Protein AF-A0A3D5JFG0-F1 (afdb_monomer)

Sequence (117 aa):
VGVCDVSTLGKIDIQGSDAGAFLDLVYSNTFSTLAVGKTRYGLMLREDGMVMDDGTTARLGETHYVMTTTTANAVGVYRHLEFVRQCLRPDMDVHLISGTDSWAQFAVAGPNARAVL

Secondary structure (DSSP, 8-state):
-EEEE-TTSEEEEEESTTHHHHHHHHBSS--TTPPTT-EEEEEEE-TTSSEEEEEEEEEEETTEEEEEE-TTTHHHHHHHHHHIIIII-TTS--EEEE-TTT---EEEESTTGGGT-

pLDDT: mean 97.92, std 0.9, range [93.62, 98.81]

Nearest PDB structures (foldseek):
  2gah-assembly1_A  TM=9.962E-01  e=2.912E-14  Stenotrophomonas maltophilia
  1vrq-assembly1_A  TM=9.953E-01  e=2.775E-13  Corynebacterium sp. U-96
  1wos-assembly1_A  TM=9.680E-01  e=4.021E-09  Thermotoga maritima
  1v5v-assembly1_B  TM=9.528E-01  e=1.241E-08  Pyrococcus horikoshii
  3gir-assembly1_A  TM=9.362E-01  e=4.624E-08  Bartonella henselae

Structure (mmCIF, N/CA/C/O backbone):
data_AF-A0A3D5JFG0-F1
#
_entry.id   AF-A0A3D5JFG0-F1
#
loop_
_atom_site.group_PDB
_atom_site.id
_atom_site.type_symbol
_atom_site.label_atom_id
_atom_site.label_alt_id
_atom_site.label_comp_id
_atom_site.label_asym_id
_atom_site.label_entity_id
_atom_site.label_seq_id
_atom_site.pdbx_PDB_ins_code
_atom_site.Cartn_x
_atom_site.Cartn_y
_atom_site.Cartn_z
_atom_site.occupancy
_atom_site.B_iso_or_equiv
_atom_site.auth_seq_id
_atom_site.auth_comp_id
_atom_site.auth_asym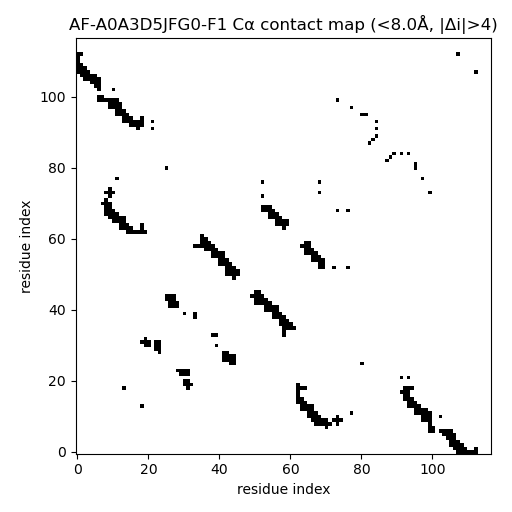_id
_atom_site.auth_atom_id
_atom_site.pdbx_PDB_model_num
ATOM 1 N N . VAL A 1 1 ? 13.129 -6.647 -23.065 1.00 95.62 1 VAL A N 1
ATOM 2 C CA . VAL A 1 1 ? 12.731 -6.587 -21.638 1.00 95.62 1 VAL A CA 1
ATOM 3 C C . VAL A 1 1 ? 13.395 -5.361 -21.042 1.00 95.62 1 VAL A C 1
ATOM 5 O O . VAL A 1 1 ? 14.510 -5.065 -21.451 1.00 95.62 1 VAL A O 1
ATOM 8 N N . GLY A 1 2 ? 12.702 -4.621 -20.183 1.00 98.06 2 GLY A N 1
ATOM 9 C CA . GLY A 1 2 ? 13.258 -3.502 -19.423 1.00 98.06 2 GLY A CA 1
ATOM 10 C C . GLY A 1 2 ? 13.244 -3.824 -17.933 1.00 98.06 2 GLY A C 1
ATOM 11 O O . GLY A 1 2 ? 12.352 -4.540 -17.475 1.00 98.06 2 GLY A O 1
ATOM 12 N N . VAL A 1 3 ? 14.229 -3.309 -17.200 1.00 98.00 3 VAL A N 1
ATOM 13 C CA . VAL A 1 3 ? 14.314 -3.418 -15.740 1.00 98.00 3 VAL A CA 1
ATOM 14 C C . VAL A 1 3 ? 14.417 -2.011 -15.172 1.00 98.00 3 VAL A C 1
ATOM 16 O O . VAL A 1 3 ? 15.269 -1.236 -15.604 1.00 98.00 3 VAL A O 1
ATOM 19 N N . CYS A 1 4 ? 13.535 -1.681 -14.236 1.00 98.19 4 CYS A N 1
ATOM 20 C CA . CYS A 1 4 ? 13.551 -0.414 -13.520 1.00 98.19 4 CYS A CA 1
ATOM 21 C C . CYS A 1 4 ? 13.745 -0.686 -12.030 1.00 98.19 4 CYS A C 1
ATOM 23 O O . CYS A 1 4 ? 13.029 -1.509 -11.454 1.00 98.19 4 CYS A O 1
ATOM 25 N N . ASP A 1 5 ? 14.720 -0.010 -11.427 1.00 98.19 5 ASP A N 1
ATOM 26 C CA . ASP A 1 5 ? 14.875 0.018 -9.978 1.00 98.19 5 ASP A CA 1
ATOM 27 C C . ASP A 1 5 ? 13.783 0.911 -9.381 1.00 98.19 5 ASP A C 1
ATOM 29 O O . ASP A 1 5 ? 13.731 2.114 -9.634 1.00 98.19 5 ASP A O 1
ATOM 33 N N . VAL A 1 6 ? 12.889 0.289 -8.616 1.00 97.81 6 VAL A N 1
ATOM 34 C CA . VAL A 1 6 ? 11.789 0.943 -7.899 1.00 97.81 6 VAL A CA 1
ATOM 35 C C . VAL A 1 6 ? 11.943 0.755 -6.389 1.00 97.81 6 VAL A C 1
ATOM 37 O O . VAL A 1 6 ? 10.978 0.865 -5.633 1.00 97.81 6 VAL A O 1
ATOM 40 N N . SER A 1 7 ? 13.169 0.496 -5.923 1.00 97.88 7 SER A N 1
ATOM 41 C CA . SER A 1 7 ? 13.482 0.277 -4.508 1.00 97.88 7 SER A CA 1
ATOM 42 C C . SER A 1 7 ? 13.150 1.485 -3.636 1.00 97.88 7 SER A C 1
ATOM 44 O O . SER A 1 7 ? 13.010 1.334 -2.431 1.00 97.88 7 SER A O 1
ATOM 46 N N . THR A 1 8 ? 12.964 2.669 -4.217 1.00 97.88 8 THR A N 1
ATOM 47 C CA . THR A 1 8 ? 12.631 3.894 -3.481 1.00 97.88 8 THR A CA 1
ATOM 48 C C . THR A 1 8 ? 11.152 4.015 -3.105 1.00 97.88 8 THR A C 1
ATOM 50 O O . THR A 1 8 ? 10.813 4.904 -2.329 1.00 97.88 8 THR A O 1
ATOM 53 N N . LEU A 1 9 ? 10.255 3.176 -3.639 1.00 98.38 9 LEU A N 1
ATOM 54 C CA . LEU A 1 9 ? 8.845 3.189 -3.232 1.00 98.38 9 LEU A CA 1
ATOM 55 C C . LEU A 1 9 ? 8.724 2.918 -1.730 1.00 98.38 9 LEU A C 1
ATOM 57 O O . LEU A 1 9 ? 9.458 2.082 -1.192 1.00 98.38 9 LEU A O 1
ATOM 61 N N . GLY A 1 10 ? 7.780 3.585 -1.063 1.00 98.38 10 GLY A N 1
ATOM 62 C CA . GLY A 1 10 ? 7.477 3.272 0.330 1.00 98.38 10 GLY A CA 1
ATOM 63 C C . GLY A 1 10 ? 6.913 1.864 0.437 1.00 98.38 10 GLY A C 1
ATOM 64 O O . GLY A 1 10 ? 6.175 1.433 -0.446 1.00 98.38 10 GLY A O 1
ATOM 65 N N . LYS A 1 11 ? 7.291 1.130 1.484 1.00 98.38 11 LYS A N 1
ATOM 66 C CA . LYS A 1 11 ? 6.827 -0.240 1.741 1.00 98.38 11 LYS A CA 1
ATOM 67 C C . LYS A 1 11 ? 6.443 -0.348 3.204 1.00 98.38 11 LYS A C 1
ATOM 69 O O . LYS A 1 11 ? 7.269 -0.070 4.075 1.00 98.38 11 LYS A O 1
ATOM 74 N N . ILE A 1 12 ? 5.204 -0.735 3.471 1.00 98.62 12 ILE A N 1
ATOM 75 C CA . ILE A 1 12 ? 4.669 -0.865 4.826 1.00 98.62 12 ILE A CA 1
ATOM 76 C C . ILE A 1 12 ? 4.103 -2.273 4.964 1.00 98.62 12 ILE A C 1
ATOM 78 O O . ILE A 1 12 ? 3.202 -2.667 4.222 1.00 98.62 12 ILE A O 1
ATOM 82 N N . ASP A 1 13 ? 4.667 -3.028 5.897 1.00 98.44 13 ASP A N 1
ATOM 83 C CA . ASP A 1 13 ? 4.173 -4.331 6.314 1.00 98.44 13 ASP A CA 1
ATOM 84 C C . ASP A 1 13 ? 3.058 -4.126 7.346 1.00 98.44 13 ASP A C 1
ATOM 86 O O . ASP A 1 13 ? 3.225 -3.371 8.308 1.00 98.44 13 ASP A O 1
ATOM 90 N N . ILE A 1 14 ? 1.898 -4.729 7.090 1.00 98.75 14 ILE A N 1
ATOM 91 C CA . ILE A 1 14 ? 0.660 -4.518 7.841 1.00 98.75 14 ILE A CA 1
ATOM 92 C C . ILE A 1 14 ? 0.124 -5.885 8.255 1.00 98.75 14 ILE A C 1
ATOM 94 O O 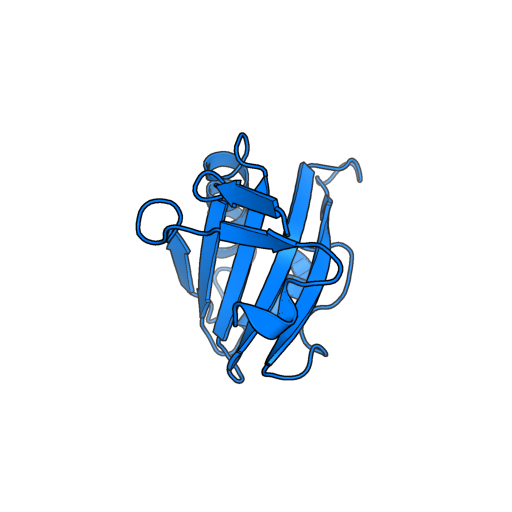. ILE A 1 14 ? -0.261 -6.696 7.407 1.00 98.75 14 ILE A O 1
ATOM 98 N N . GLN A 1 15 ? 0.084 -6.143 9.558 1.00 98.69 15 GLN A N 1
ATOM 99 C CA . GLN A 1 15 ? -0.331 -7.432 10.113 1.00 98.69 15 GLN A CA 1
ATOM 100 C C . GLN A 1 15 ? -1.326 -7.270 11.253 1.00 98.69 15 GLN A C 1
ATOM 102 O O . GLN A 1 15 ? -1.289 -6.276 11.965 1.00 98.69 15 GLN A O 1
ATOM 107 N N . GLY A 1 16 ? -2.191 -8.264 11.433 1.00 98.62 16 GLY A N 1
ATOM 108 C CA . GLY A 1 16 ? -3.173 -8.319 12.517 1.00 98.62 16 GLY A CA 1
ATOM 109 C C . GLY A 1 16 ? -4.539 -8.779 12.025 1.00 98.62 16 GLY A C 1
ATOM 110 O O . GLY A 1 16 ? -4.829 -8.736 10.823 1.00 98.62 16 GLY A O 1
ATOM 111 N N . SER A 1 17 ? -5.372 -9.271 12.939 1.00 98.50 17 SER A N 1
ATOM 112 C CA . SER A 1 17 ? -6.690 -9.816 12.592 1.00 98.50 17 SER A CA 1
ATOM 113 C C . SER A 1 17 ? -7.619 -8.773 11.957 1.00 98.50 17 SER A C 1
ATOM 115 O O . SER A 1 17 ? -8.414 -9.123 11.082 1.00 98.50 17 SER A O 1
ATOM 117 N N . ASP A 1 18 ? -7.427 -7.491 12.276 1.00 98.75 18 ASP A N 1
ATOM 118 C CA . ASP A 1 18 ? -8.206 -6.380 11.731 1.00 98.75 18 ASP A CA 1
ATOM 119 C C . ASP A 1 18 ? -7.549 -5.690 10.522 1.00 98.75 18 ASP A C 1
ATOM 121 O O . ASP A 1 18 ? -8.091 -4.714 10.001 1.00 98.75 18 ASP A O 1
ATOM 125 N N . ALA A 1 19 ? -6.409 -6.183 10.017 1.00 98.75 19 ALA A N 1
ATOM 126 C CA . ALA A 1 19 ? -5.644 -5.519 8.954 1.00 98.75 19 ALA A CA 1
ATOM 127 C C . ALA A 1 19 ? -6.474 -5.228 7.689 1.00 98.75 19 ALA A C 1
ATOM 129 O O . ALA A 1 19 ? -6.386 -4.142 7.121 1.00 98.75 19 ALA A O 1
ATOM 130 N N . GLY A 1 20 ? -7.326 -6.166 7.261 1.00 98.38 20 GLY A N 1
ATOM 131 C CA . GLY A 1 20 ? -8.201 -5.959 6.100 1.00 98.38 20 GLY A CA 1
ATOM 132 C C . GLY A 1 20 ? -9.229 -4.845 6.321 1.00 98.38 20 GLY A C 1
ATOM 133 O O . GLY A 1 20 ? -9.422 -4.007 5.446 1.00 98.38 20 GLY A O 1
ATOM 134 N N . ALA A 1 21 ? -9.848 -4.804 7.504 1.00 98.56 21 ALA A N 1
ATOM 135 C CA . ALA A 1 21 ? -10.809 -3.765 7.869 1.00 98.56 21 ALA A CA 1
ATOM 136 C C . ALA A 1 21 ? -10.129 -2.403 8.089 1.00 98.56 21 ALA A C 1
ATOM 138 O O . ALA A 1 21 ? -10.707 -1.363 7.784 1.00 98.56 21 ALA A O 1
ATOM 139 N N . PHE A 1 22 ? -8.890 -2.397 8.587 1.00 98.75 22 PHE A N 1
ATOM 140 C CA . PHE A 1 22 ? -8.081 -1.186 8.708 1.00 98.75 22 PHE A CA 1
ATOM 141 C C . PHE A 1 22 ? -7.776 -0.595 7.328 1.00 98.75 22 PHE A C 1
ATOM 143 O O . PHE A 1 22 ? -7.922 0.608 7.124 1.00 98.75 22 PHE A O 1
ATOM 150 N N . LEU A 1 23 ? -7.422 -1.441 6.356 1.00 98.56 23 LEU A N 1
ATOM 151 C CA . LEU A 1 23 ? -7.208 -1.011 4.975 1.00 98.56 23 LEU A CA 1
ATOM 152 C C . LEU A 1 23 ? -8.480 -0.449 4.329 1.00 98.56 23 LEU A C 1
ATOM 154 O O . LEU A 1 23 ? -8.391 0.558 3.635 1.00 98.56 23 LEU A O 1
ATOM 158 N N . ASP A 1 24 ? -9.649 -1.040 4.596 1.00 98.44 24 ASP A N 1
ATOM 159 C CA . ASP A 1 24 ? -10.945 -0.519 4.128 1.00 98.44 24 ASP A CA 1
ATOM 160 C C . ASP A 1 24 ? -11.268 0.882 4.677 1.00 98.44 24 ASP A C 1
ATOM 162 O O . ASP A 1 24 ? -12.065 1.602 4.079 1.00 98.44 24 ASP A O 1
ATOM 166 N N . LEU A 1 25 ? -10.682 1.261 5.818 1.00 97.50 25 LEU A N 1
ATOM 167 C CA . LEU A 1 25 ? -10.857 2.581 6.423 1.00 97.50 25 LEU A CA 1
ATOM 168 C C . LEU A 1 25 ? -9.943 3.640 5.790 1.00 97.50 25 LEU A C 1
ATOM 170 O O . LEU A 1 25 ? -10.367 4.779 5.620 1.00 97.50 25 LEU A O 1
ATOM 174 N N . VAL A 1 26 ? -8.689 3.288 5.485 1.00 97.69 26 VAL A N 1
ATOM 175 C CA . VAL A 1 26 ? -7.674 4.249 4.998 1.00 97.69 26 VAL A CA 1
ATOM 176 C C . VAL A 1 26 ? -7.634 4.372 3.473 1.00 97.69 26 VAL A C 1
ATOM 178 O O . VAL A 1 26 ? -7.161 5.378 2.943 1.00 97.69 26 VAL A O 1
ATOM 181 N N . TYR A 1 27 ? -8.137 3.369 2.752 1.00 98.44 27 TYR A N 1
ATOM 182 C CA . TYR A 1 27 ? -8.316 3.420 1.306 1.00 98.44 27 TYR A CA 1
ATOM 183 C C . TYR A 1 27 ? -9.752 3.780 0.924 1.00 98.44 27 TYR A C 1
ATOM 185 O O . TYR A 1 27 ? -10.717 3.440 1.595 1.00 98.44 27 TYR A O 1
ATOM 193 N N . SER A 1 28 ? -9.899 4.411 -0.239 1.00 97.69 28 SER A N 1
ATOM 194 C CA . SER A 1 28 ? -11.208 4.675 -0.856 1.00 97.69 28 SER A CA 1
ATOM 195 C C . SER A 1 28 ? -11.902 3.422 -1.410 1.00 97.69 28 SER A C 1
ATOM 197 O O . SER A 1 28 ? -13.098 3.454 -1.698 1.00 97.69 28 SER A O 1
ATOM 199 N N . ASN A 1 29 ? -11.167 2.322 -1.590 1.00 96.94 29 ASN A N 1
ATOM 200 C CA . ASN A 1 29 ? -11.683 1.034 -2.033 1.00 96.94 29 ASN A CA 1
ATOM 201 C C . ASN A 1 29 ? -11.431 -0.063 -0.992 1.00 96.94 29 ASN A C 1
ATOM 203 O O . ASN A 1 29 ? -10.555 0.035 -0.144 1.00 96.94 29 ASN A O 1
ATOM 207 N N . THR A 1 30 ? -12.197 -1.147 -1.090 1.00 97.88 30 THR A N 1
ATOM 208 C CA . THR A 1 30 ? -12.130 -2.272 -0.151 1.00 97.88 30 THR A CA 1
ATOM 209 C C . THR A 1 30 ? -10.906 -3.146 -0.429 1.00 97.88 30 THR A C 1
ATOM 211 O O . THR A 1 30 ? -10.653 -3.480 -1.584 1.00 97.88 30 THR A O 1
ATOM 214 N N . PHE A 1 31 ? -10.195 -3.593 0.601 1.00 97.94 31 PHE A N 1
ATOM 215 C CA . PHE A 1 31 ? -9.112 -4.579 0.601 1.00 97.94 31 PHE A CA 1
ATOM 216 C C . PHE A 1 31 ? -9.446 -5.850 1.391 1.00 97.94 31 PHE A C 1
ATOM 218 O O . PHE A 1 31 ? -8.899 -6.900 1.057 1.00 97.94 31 PHE A O 1
ATOM 225 N N . SER A 1 32 ? -10.379 -5.821 2.347 1.00 97.38 32 SER A N 1
ATOM 226 C CA . SER A 1 32 ? -10.780 -7.010 3.130 1.00 97.38 32 SER A CA 1
ATOM 227 C C . SER A 1 32 ? -11.259 -8.193 2.271 1.00 97.38 32 SER A C 1
ATOM 229 O O . SER A 1 32 ? -11.057 -9.360 2.615 1.00 97.38 32 SER A O 1
ATOM 231 N N . THR A 1 33 ? -11.833 -7.900 1.101 1.00 97.81 33 THR A N 1
ATOM 232 C CA . THR A 1 33 ? -12.316 -8.882 0.113 1.00 97.81 33 THR A CA 1
ATOM 233 C C . THR A 1 33 ? -11.251 -9.347 -0.884 1.00 97.81 33 THR A C 1
ATOM 235 O O . THR A 1 33 ? -11.536 -10.156 -1.769 1.00 97.81 33 THR A O 1
ATOM 238 N N . LEU A 1 34 ? -10.030 -8.810 -0.822 1.00 98.31 34 LEU A N 1
ATOM 239 C CA . LEU A 1 34 ? -8.937 -9.215 -1.702 1.00 98.31 34 LEU A CA 1
ATOM 240 C C . LEU A 1 34 ? -8.516 -10.643 -1.354 1.00 98.31 34 LEU A C 1
ATOM 242 O O . LEU A 1 34 ? -8.179 -10.910 -0.210 1.00 98.31 34 LEU A O 1
ATOM 246 N N . ALA A 1 35 ? -8.508 -11.565 -2.315 1.00 98.56 35 ALA A N 1
ATOM 247 C CA . ALA A 1 35 ? -8.031 -12.923 -2.060 1.00 98.56 35 ALA A CA 1
ATOM 248 C C . ALA A 1 35 ? -6.522 -12.943 -1.742 1.00 98.56 35 ALA A C 1
ATOM 250 O O . ALA A 1 35 ? -5.759 -12.135 -2.276 1.00 98.56 35 ALA A O 1
ATOM 251 N N . VAL A 1 36 ? -6.081 -13.892 -0.913 1.00 98.69 36 VAL A N 1
ATOM 252 C CA . VAL A 1 36 ? -4.652 -14.116 -0.634 1.00 98.69 36 VAL A CA 1
ATOM 253 C C . VAL A 1 36 ? -3.886 -14.411 -1.933 1.00 98.69 36 VAL A C 1
ATOM 255 O O . VAL A 1 36 ? -4.394 -15.072 -2.842 1.00 98.69 36 VAL A O 1
ATOM 258 N N . GLY A 1 37 ? -2.666 -13.880 -2.045 1.00 98.38 37 GLY A N 1
ATOM 259 C CA . GLY A 1 37 ? -1.824 -13.978 -3.240 1.00 98.38 37 GLY A CA 1
ATOM 260 C C . GLY A 1 37 ? -2.237 -13.032 -4.371 1.00 98.38 37 GLY A C 1
ATOM 261 O O . GLY A 1 37 ? -1.753 -13.163 -5.498 1.00 98.38 37 GLY A O 1
ATOM 262 N N . LYS A 1 38 ? -3.153 -12.094 -4.104 1.00 98.56 38 LYS A N 1
ATOM 263 C CA . LYS A 1 38 ? -3.551 -11.040 -5.043 1.00 98.56 38 LYS A CA 1
ATOM 264 C C . LYS A 1 38 ? -3.101 -9.670 -4.555 1.00 98.56 38 LYS A C 1
ATOM 266 O O . LYS A 1 38 ? -2.850 -9.445 -3.373 1.00 98.56 38 LYS A O 1
ATOM 271 N N . THR A 1 39 ? -3.063 -8.750 -5.509 1.00 98.44 39 THR A N 1
ATOM 272 C CA . THR A 1 39 ? -2.685 -7.354 -5.317 1.00 98.44 39 THR A CA 1
ATOM 273 C C . THR A 1 39 ? -3.780 -6.468 -5.884 1.00 98.44 39 THR A C 1
ATOM 275 O O . THR A 1 39 ? -4.380 -6.796 -6.911 1.00 98.44 39 THR A O 1
ATOM 278 N N . ARG A 1 40 ? -4.047 -5.346 -5.220 1.00 98.62 40 ARG A N 1
ATOM 279 C CA . ARG A 1 40 ? -5.037 -4.356 -5.647 1.00 98.62 40 ARG A CA 1
ATOM 280 C C . ARG A 1 40 ? -4.437 -2.960 -5.550 1.00 98.62 40 ARG A C 1
ATOM 282 O O . ARG A 1 40 ? -3.709 -2.661 -4.609 1.00 98.62 40 ARG A O 1
ATOM 289 N N . TYR A 1 41 ? -4.726 -2.136 -6.550 1.00 98.62 41 TYR A N 1
ATOM 290 C CA . TYR A 1 41 ? -4.402 -0.713 -6.542 1.00 98.62 41 TYR A CA 1
ATOM 291 C C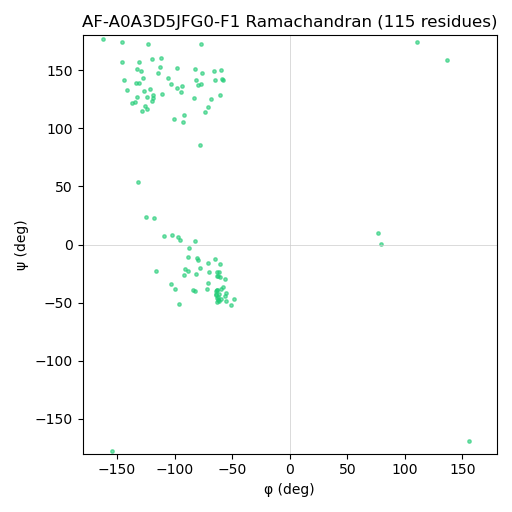 . TYR A 1 41 ? -5.460 0.053 -5.743 1.00 98.62 41 TYR A C 1
ATOM 293 O O . TYR A 1 41 ? -6.646 -0.279 -5.834 1.00 98.62 41 TYR A O 1
ATOM 301 N N . GLY A 1 42 ? -5.049 1.060 -4.980 1.00 98.00 42 GLY A N 1
ATOM 302 C CA . GLY A 1 42 ? -5.943 1.884 -4.173 1.00 98.00 42 GLY A CA 1
ATOM 303 C C . GLY A 1 42 ? -5.486 3.336 -4.093 1.00 98.00 42 GLY A C 1
ATOM 304 O O . GLY A 1 42 ? -4.308 3.641 -4.275 1.00 98.00 42 GLY A O 1
ATOM 305 N N . LEU A 1 43 ? -6.444 4.217 -3.803 1.00 98.25 43 LEU A N 1
ATOM 306 C CA . LEU A 1 43 ? -6.214 5.635 -3.519 1.00 98.25 43 LEU A CA 1
ATOM 307 C C . LEU A 1 43 ? -6.501 5.901 -2.044 1.00 98.25 43 LEU A C 1
ATOM 309 O O . LEU A 1 43 ?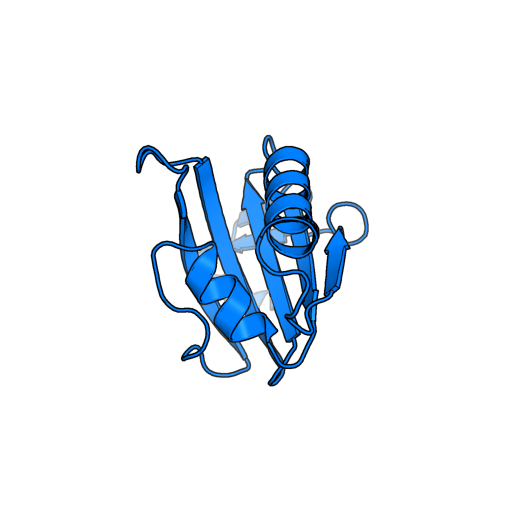 -7.582 5.544 -1.563 1.00 98.25 43 LEU A O 1
ATOM 313 N N . MET A 1 44 ? -5.563 6.546 -1.360 1.00 98.38 44 MET A N 1
ATOM 314 C CA . MET A 1 44 ? -5.755 7.098 -0.022 1.00 98.38 44 MET A CA 1
ATOM 315 C C . MET A 1 44 ? -6.143 8.566 -0.161 1.00 98.38 44 MET A C 1
ATOM 317 O O . MET A 1 44 ? -5.508 9.322 -0.903 1.00 98.38 44 MET A O 1
ATOM 321 N N . LEU A 1 45 ? -7.196 8.973 0.539 1.00 97.81 45 LEU A N 1
ATOM 322 C CA . LEU A 1 45 ? -7.711 10.338 0.497 1.00 97.81 45 LEU A CA 1
ATOM 323 C C . LEU A 1 45 ? -7.491 11.009 1.847 1.00 97.81 45 LEU A C 1
ATOM 325 O O . LEU A 1 45 ? -7.448 10.349 2.881 1.00 97.81 45 LEU A O 1
ATOM 329 N N . ARG A 1 46 ? -7.375 12.332 1.828 1.00 95.44 46 ARG A N 1
ATOM 330 C CA . ARG A 1 46 ? -7.488 13.144 3.036 1.00 95.44 46 ARG A CA 1
ATOM 331 C C . ARG A 1 46 ? -8.957 13.290 3.429 1.00 95.44 46 ARG A C 1
ATOM 333 O O . ARG A 1 46 ? -9.866 12.967 2.665 1.00 95.44 46 ARG A O 1
ATOM 340 N N . GLU A 1 47 ? -9.188 13.875 4.593 1.00 93.62 47 GLU A N 1
ATOM 341 C CA . GLU A 1 47 ? -10.516 14.129 5.152 1.00 93.62 47 GLU A CA 1
ATOM 342 C C . GLU A 1 47 ? -11.354 15.094 4.293 1.00 93.62 47 GLU A C 1
ATOM 344 O O . GLU A 1 47 ? -12.581 15.054 4.335 1.00 93.62 47 GLU A O 1
ATOM 349 N N . ASP A 1 48 ? -10.707 15.936 3.478 1.00 97.00 48 ASP A N 1
ATOM 350 C CA . ASP A 1 48 ? -11.360 16.820 2.501 1.00 97.00 48 ASP A CA 1
ATOM 351 C C . ASP A 1 48 ? -11.708 16.120 1.168 1.00 97.00 48 ASP A C 1
ATOM 353 O O . ASP A 1 48 ? -12.204 16.761 0.240 1.00 97.00 48 ASP A O 1
ATOM 357 N N . GLY A 1 49 ? -11.452 14.812 1.060 1.00 96.12 49 GLY A N 1
ATOM 358 C CA . GLY A 1 49 ? -11.733 13.993 -0.120 1.00 96.12 49 GLY A CA 1
ATOM 359 C C . GLY A 1 49 ? -10.705 14.119 -1.247 1.0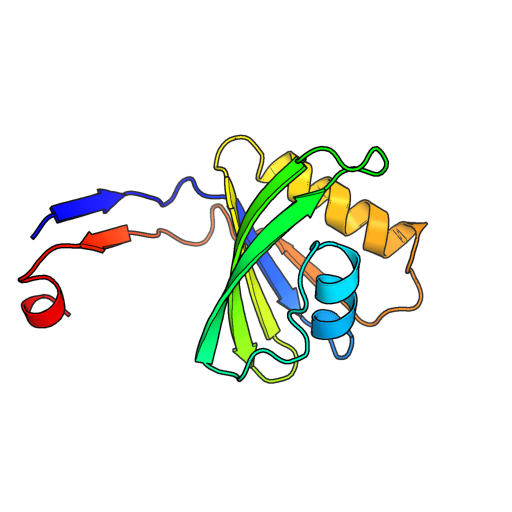0 96.12 49 GLY A C 1
ATOM 360 O O . GLY 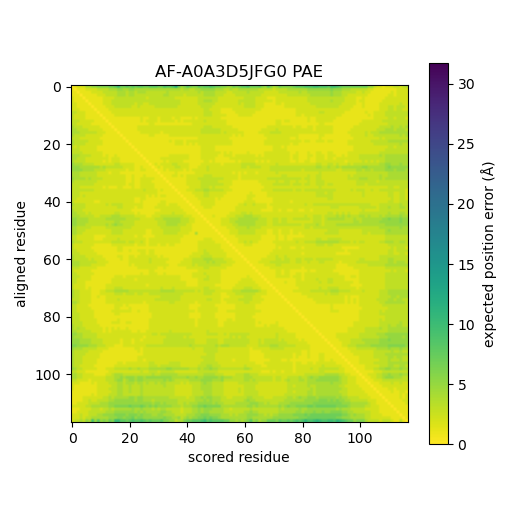A 1 49 ? -10.853 13.471 -2.284 1.00 96.12 49 GLY A O 1
ATOM 361 N N . MET A 1 50 ? -9.655 14.922 -1.074 1.00 97.94 50 MET A N 1
ATOM 362 C CA . MET A 1 50 ? -8.585 15.046 -2.061 1.00 97.94 50 MET A CA 1
ATOM 363 C C . MET A 1 50 ? -7.568 13.916 -1.908 1.00 97.94 50 MET A C 1
ATOM 365 O O . MET A 1 50 ? -7.321 13.421 -0.808 1.00 97.94 50 MET A O 1
ATOM 369 N N . VAL A 1 51 ? -6.923 13.542 -3.013 1.00 97.88 51 VAL A N 1
ATOM 370 C CA . VAL A 1 51 ? -5.905 12.483 -3.012 1.00 97.88 51 VAL A CA 1
ATOM 371 C C . VAL A 1 51 ? -4.745 12.855 -2.084 1.00 97.88 51 VAL A C 1
ATOM 373 O O . VAL A 1 51 ? -4.189 13.954 -2.169 1.00 97.88 51 VAL A O 1
ATOM 376 N N . MET A 1 52 ? -4.405 11.928 -1.187 1.00 97.75 52 MET A N 1
ATOM 377 C CA . MET A 1 52 ? -3.238 11.997 -0.310 1.00 97.75 52 MET A CA 1
ATOM 378 C C . MET A 1 52 ? -2.066 11.215 -0.903 1.00 97.75 52 MET A C 1
ATOM 380 O O . MET A 1 52 ? -0.964 11.748 -0.979 1.00 97.75 52 MET A O 1
ATOM 384 N N . ASP A 1 53 ? -2.306 9.962 -1.294 1.00 98.56 53 ASP A N 1
ATOM 385 C CA . ASP A 1 53 ? -1.322 9.079 -1.925 1.00 98.56 53 ASP A CA 1
ATOM 386 C C . ASP A 1 53 ? -2.021 7.903 -2.622 1.00 98.56 53 ASP A C 1
ATOM 388 O O . ASP A 1 53 ? -3.243 7.742 -2.534 1.00 98.56 53 ASP A O 1
ATOM 392 N N . ASP A 1 54 ? -1.248 7.059 -3.295 1.00 98.38 54 ASP A N 1
ATOM 393 C CA . ASP A 1 54 ? -1.739 5.877 -3.981 1.00 98.38 54 ASP A CA 1
ATOM 394 C C . ASP A 1 54 ? -0.729 4.729 -3.938 1.00 98.38 54 ASP A C 1
ATOM 396 O O . ASP A 1 54 ? 0.388 4.842 -3.435 1.00 98.38 54 ASP A O 1
ATOM 400 N N . GLY A 1 55 ? -1.154 3.575 -4.441 1.00 97.31 55 GLY A N 1
ATOM 401 C CA . GLY A 1 55 ? -0.245 2.472 -4.680 1.00 97.31 55 GLY A CA 1
ATOM 402 C C . GLY A 1 55 ? -0.942 1.130 -4.686 1.00 97.31 55 GLY A C 1
ATOM 403 O O . GLY A 1 55 ? -2.170 1.020 -4.722 1.00 97.31 55 GLY A O 1
ATOM 404 N N . THR A 1 56 ? -0.134 0.077 -4.679 1.00 98.19 56 THR A N 1
ATOM 405 C CA . THR A 1 56 ? -0.621 -1.296 -4.628 1.00 98.19 56 THR A CA 1
ATOM 406 C C . THR A 1 56 ? -0.463 -1.892 -3.243 1.00 98.19 56 THR A C 1
ATOM 408 O O . THR A 1 56 ? 0.584 -1.749 -2.626 1.00 98.19 56 THR A O 1
ATOM 411 N N . THR A 1 57 ? -1.468 -2.629 -2.784 1.00 98.62 57 THR A N 1
ATOM 412 C CA . THR A 1 57 ? -1.345 -3.460 -1.586 1.00 98.62 57 THR A CA 1
ATOM 413 C C . THR A 1 57 ? -1.574 -4.920 -1.955 1.00 98.62 57 THR A C 1
ATOM 415 O O . THR A 1 57 ? -2.566 -5.271 -2.604 1.00 98.62 57 THR A O 1
ATOM 418 N N . ALA A 1 58 ? -0.613 -5.767 -1.590 1.00 98.44 58 ALA A N 1
A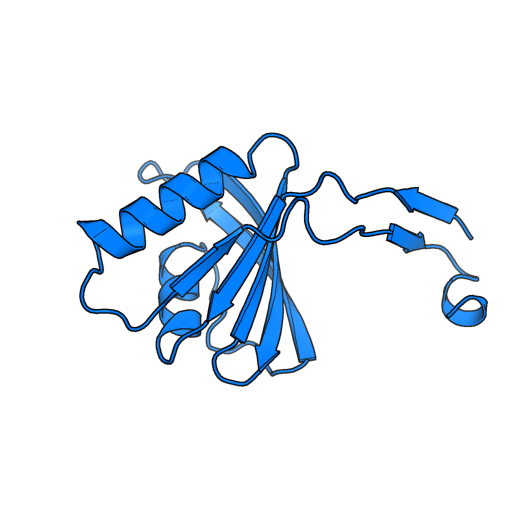TOM 419 C CA . ALA A 1 58 ? -0.643 -7.209 -1.790 1.00 98.44 58 ALA A CA 1
ATOM 420 C C . ALA A 1 58 ? -1.102 -7.901 -0.505 1.00 98.44 58 ALA A C 1
ATOM 422 O O . ALA A 1 58 ? -0.603 -7.578 0.570 1.00 98.44 58 ALA A O 1
ATOM 423 N N . ARG A 1 59 ? -2.019 -8.867 -0.609 1.00 98.62 59 ARG A N 1
ATOM 424 C CA . ARG A 1 59 ? -2.419 -9.716 0.522 1.00 98.62 59 ARG A CA 1
ATOM 425 C C . ARG A 1 59 ? -1.565 -10.980 0.523 1.00 98.62 59 ARG A C 1
ATOM 427 O O . ARG A 1 59 ? -1.765 -11.855 -0.320 1.00 98.62 59 ARG A O 1
ATOM 434 N N . LEU A 1 60 ? -0.606 -11.062 1.440 1.00 98.31 60 LEU A N 1
ATOM 435 C CA . LEU A 1 60 ? 0.348 -12.173 1.531 1.00 98.31 60 LEU A CA 1
ATOM 436 C C . LEU A 1 60 ? -0.166 -13.331 2.399 1.00 98.31 60 LEU A C 1
ATOM 438 O O . LEU A 1 60 ? 0.245 -14.470 2.200 1.00 98.31 60 LEU A O 1
ATOM 442 N N . GLY A 1 61 ? -1.111 -13.060 3.299 1.00 98.50 61 GLY A N 1
ATOM 443 C CA . GLY A 1 61 ? -1.787 -14.059 4.125 1.00 98.50 61 GLY A CA 1
ATOM 444 C C . GLY A 1 61 ? -3.172 -13.586 4.562 1.00 98.50 61 GLY A C 1
ATOM 445 O O . GLY A 1 61 ? -3.613 -12.496 4.197 1.00 98.50 61 GLY A O 1
ATOM 446 N N . GLU A 1 62 ? -3.874 -14.390 5.360 1.00 97.94 62 GLU A N 1
ATOM 447 C CA . GLU A 1 62 ? -5.224 -14.032 5.826 1.00 97.94 62 GLU A CA 1
ATOM 448 C C . GLU A 1 62 ? -5.239 -12.702 6.596 1.00 97.94 62 GLU A C 1
ATOM 450 O O . GLU A 1 62 ? -6.146 -11.893 6.409 1.00 97.94 62 GLU A O 1
ATOM 455 N N . THR A 1 63 ? -4.187 -12.437 7.368 1.00 98.44 63 THR A N 1
ATOM 456 C CA . THR A 1 63 ? -4.030 -11.270 8.249 1.00 98.44 63 THR A CA 1
ATOM 457 C C . THR A 1 63 ? -2.745 -10.491 7.955 1.00 98.44 63 THR A C 1
ATOM 459 O O . THR A 1 63 ? -2.206 -9.836 8.842 1.00 98.44 63 THR A O 1
ATOM 462 N N . HIS A 1 64 ? -2.204 -10.601 6.735 1.00 98.62 64 HIS A N 1
ATOM 463 C CA . HIS A 1 64 ? -0.912 -10.016 6.359 1.00 98.62 64 HIS A CA 1
ATOM 464 C C . HIS A 1 64 ? -0.981 -9.355 4.987 1.00 98.62 64 HIS A C 1
ATOM 466 O O . HIS A 1 64 ? -1.292 -10.000 3.980 1.00 98.62 64 HIS A O 1
ATOM 472 N N . TYR A 1 65 ? -0.661 -8.067 4.960 1.00 98.81 65 TYR A N 1
ATOM 473 C CA . TYR A 1 65 ? -0.636 -7.230 3.775 1.00 98.81 65 TYR A CA 1
ATOM 474 C C . TYR A 1 65 ? 0.694 -6.487 3.677 1.00 98.81 65 TYR A C 1
ATOM 476 O O . TYR A 1 65 ? 1.296 -6.125 4.685 1.00 98.81 65 TYR A O 1
ATOM 484 N N . VAL A 1 66 ? 1.124 -6.215 2.449 1.00 98.44 66 VAL A N 1
ATOM 485 C CA . VAL A 1 66 ? 2.239 -5.308 2.171 1.00 98.44 66 VAL A CA 1
ATOM 486 C C . VAL A 1 66 ? 1.750 -4.223 1.236 1.00 98.44 66 VAL A C 1
ATOM 488 O O . VAL A 1 66 ? 1.336 -4.498 0.107 1.00 98.44 66 VAL A O 1
ATOM 491 N N . MET A 1 67 ? 1.783 -2.995 1.735 1.00 98.38 67 MET A N 1
ATOM 492 C CA . MET A 1 67 ? 1.407 -1.785 1.023 1.00 98.38 67 MET A CA 1
ATOM 493 C C . MET A 1 67 ? 2.641 -1.155 0.391 1.00 98.38 67 MET A C 1
ATOM 495 O O . MET A 1 67 ? 3.673 -1.014 1.045 1.00 98.38 67 MET A O 1
ATOM 499 N N . THR A 1 68 ? 2.510 -0.714 -0.856 1.00 98.25 68 THR A N 1
ATOM 500 C CA . THR A 1 68 ? 3.454 0.206 -1.489 1.00 98.25 68 THR A CA 1
ATOM 501 C C . THR A 1 68 ? 2.851 1.601 -1.588 1.00 98.25 68 THR A C 1
ATOM 503 O O . THR A 1 68 ? 1.669 1.708 -1.914 1.00 98.25 68 THR A O 1
ATOM 506 N N . THR A 1 69 ? 3.660 2.639 -1.409 1.00 98.38 69 THR A N 1
ATOM 507 C CA . THR A 1 69 ? 3.266 4.051 -1.568 1.00 98.38 69 THR A CA 1
ATOM 508 C C . THR A 1 69 ? 4.162 4.737 -2.594 1.00 98.38 69 THR A C 1
ATOM 510 O O . THR A 1 69 ? 5.203 4.189 -2.984 1.00 98.38 69 THR A O 1
ATOM 513 N N . THR A 1 70 ? 3.845 5.976 -2.966 1.00 98.31 70 THR A N 1
ATOM 514 C CA . THR A 1 70 ? 4.798 6.796 -3.725 1.00 98.31 70 THR A CA 1
ATOM 515 C C . THR A 1 70 ? 6.100 7.010 -2.938 1.00 98.31 70 THR A C 1
ATOM 517 O O . THR A 1 70 ? 6.114 7.039 -1.702 1.00 98.31 70 THR A O 1
ATOM 520 N N . THR A 1 71 ? 7.222 7.172 -3.649 1.00 98.06 71 THR A N 1
ATOM 521 C CA . THR A 1 71 ? 8.554 7.384 -3.052 1.00 98.06 71 THR A CA 1
ATOM 522 C C . THR A 1 71 ? 8.588 8.581 -2.105 1.00 98.06 71 THR A C 1
ATOM 524 O O . THR A 1 71 ? 9.080 8.485 -0.984 1.00 98.06 71 THR A O 1
ATOM 527 N N . ALA A 1 72 ? 8.065 9.725 -2.552 1.00 97.56 72 ALA A N 1
ATOM 528 C CA . ALA A 1 72 ? 8.173 10.978 -1.810 1.00 97.56 72 ALA A CA 1
ATOM 529 C C . ALA A 1 72 ? 7.315 10.989 -0.537 1.00 97.56 72 ALA A C 1
ATOM 531 O O . ALA A 1 72 ? 7.620 11.727 0.398 1.00 97.56 72 ALA A O 1
ATOM 532 N N . ASN A 1 73 ? 6.263 10.170 -0.492 1.00 97.31 73 ASN A N 1
ATOM 533 C CA . ASN A 1 73 ? 5.286 10.200 0.586 1.00 97.31 73 ASN A CA 1
ATOM 534 C C . ASN A 1 73 ? 5.348 8.984 1.517 1.00 97.31 73 ASN A C 1
ATOM 536 O O . ASN A 1 73 ? 4.512 8.868 2.409 1.00 97.31 73 ASN A O 1
ATOM 540 N N . ALA A 1 74 ? 6.346 8.107 1.370 1.00 97.75 74 ALA A N 1
ATOM 541 C CA . ALA A 1 74 ? 6.514 6.916 2.208 1.00 97.75 74 ALA A CA 1
ATOM 542 C C . ALA A 1 74 ? 6.398 7.221 3.712 1.00 97.75 74 ALA A C 1
ATOM 544 O O . ALA A 1 74 ? 5.650 6.574 4.446 1.00 97.75 74 ALA A O 1
ATOM 545 N N . VAL A 1 75 ? 7.087 8.271 4.167 1.00 97.75 75 VAL A N 1
ATOM 546 C CA . VAL A 1 75 ? 7.046 8.715 5.569 1.00 97.75 75 VAL A CA 1
ATOM 547 C C . VAL A 1 75 ? 5.703 9.359 5.923 1.00 97.75 75 VAL A C 1
ATOM 549 O O . VAL A 1 75 ? 5.213 9.170 7.037 1.00 97.75 75 VAL A O 1
ATOM 552 N N . GLY A 1 76 ? 5.114 10.126 5.002 1.00 98.06 76 GLY A N 1
ATOM 553 C CA . GLY A 1 76 ? 3.832 10.802 5.207 1.00 98.06 76 GLY A CA 1
ATOM 554 C C . GLY A 1 76 ? 2.696 9.805 5.413 1.00 98.06 76 GLY A C 1
ATOM 555 O O . GLY A 1 76 ? 1.991 9.881 6.419 1.00 98.06 76 GLY A O 1
ATOM 556 N N . VAL A 1 77 ? 2.594 8.813 4.526 1.00 98.38 77 VAL A N 1
ATOM 557 C CA . VAL A 1 77 ? 1.614 7.727 4.630 1.00 98.38 77 VAL A CA 1
ATOM 558 C C . VAL A 1 77 ? 1.837 6.916 5.902 1.00 98.38 77 VAL A C 1
ATOM 560 O O . VAL A 1 77 ? 0.893 6.740 6.664 1.00 98.38 77 VAL A O 1
ATOM 563 N N . TYR A 1 78 ? 3.069 6.486 6.202 1.00 98.50 78 TYR A N 1
ATOM 564 C CA . TYR A 1 78 ? 3.345 5.717 7.424 1.00 98.50 78 TYR A CA 1
ATOM 565 C C . TYR A 1 78 ? 2.894 6.454 8.694 1.00 98.50 78 TYR A C 1
ATOM 567 O O . TYR A 1 78 ? 2.239 5.874 9.560 1.00 98.50 78 TYR A O 1
ATOM 575 N N . ARG A 1 79 ? 3.189 7.758 8.790 1.00 98.38 79 ARG A N 1
ATOM 576 C CA . ARG A 1 79 ? 2.743 8.595 9.914 1.00 98.38 79 ARG A CA 1
ATOM 577 C C . ARG A 1 79 ? 1.226 8.717 9.982 1.00 98.38 79 ARG A C 1
ATOM 579 O O . ARG A 1 79 ? 0.681 8.686 11.081 1.00 98.38 79 ARG A O 1
ATOM 586 N N . HIS A 1 80 ? 0.557 8.854 8.839 1.00 98.12 80 HIS A N 1
ATOM 587 C CA . HIS A 1 80 ? -0.900 8.894 8.796 1.00 98.12 80 HIS A CA 1
ATOM 588 C C . HIS A 1 80 ? -1.507 7.573 9.285 1.00 98.12 80 HIS A C 1
ATOM 590 O O . HIS A 1 80 ? -2.377 7.593 10.148 1.00 98.12 80 HIS A O 1
ATOM 596 N N . LEU A 1 81 ? -1.004 6.424 8.823 1.00 98.31 81 LEU A N 1
ATOM 597 C CA . LEU A 1 81 ? -1.487 5.118 9.280 1.00 98.31 81 LEU A CA 1
ATOM 598 C C . LEU A 1 81 ? -1.270 4.918 10.788 1.00 98.31 81 LEU A C 1
ATOM 600 O O . LEU A 1 81 ? -2.181 4.462 11.474 1.00 98.31 81 LEU A O 1
ATOM 604 N N . GLU A 1 82 ? -0.110 5.307 11.328 1.00 98.56 82 GLU A N 1
ATOM 605 C CA . GLU A 1 82 ? 0.124 5.273 12.778 1.00 98.56 82 GLU A CA 1
ATOM 606 C C . GLU A 1 82 ? -0.821 6.207 13.541 1.00 98.56 82 GLU A C 1
ATOM 608 O O . GLU A 1 82 ? -1.324 5.829 14.596 1.00 98.56 82 GLU A O 1
ATOM 613 N N . PHE A 1 83 ? -1.121 7.395 13.010 1.00 98.38 83 PHE A N 1
ATOM 614 C CA . PHE A 1 83 ? -2.112 8.287 13.610 1.00 98.38 83 PHE A CA 1
ATOM 615 C C . PHE A 1 83 ? -3.507 7.649 13.636 1.00 98.38 83 PHE A C 1
ATOM 617 O O . PHE A 1 83 ? -4.149 7.632 14.686 1.00 98.38 83 PHE A O 1
ATOM 624 N N . VAL A 1 84 ? -3.967 7.069 12.522 1.00 98.25 84 VAL A N 1
ATOM 625 C CA . VAL A 1 84 ? -5.263 6.373 12.468 1.00 98.25 84 VAL A CA 1
ATOM 626 C C . VAL A 1 84 ? -5.282 5.220 13.474 1.00 98.25 84 VAL A C 1
ATOM 628 O O . VAL A 1 84 ? -6.215 5.121 14.268 1.00 98.25 84 VAL A O 1
ATOM 631 N N . ARG A 1 85 ? -4.230 4.395 13.504 1.00 98.31 85 ARG A N 1
ATOM 632 C CA . ARG A 1 85 ? -4.104 3.249 14.413 1.00 98.31 85 ARG A CA 1
ATOM 633 C C . ARG A 1 85 ? -4.091 3.657 15.887 1.00 98.31 85 ARG A C 1
ATOM 635 O O . ARG A 1 85 ? -4.758 3.029 16.694 1.00 98.31 85 ARG A O 1
ATOM 642 N N . GLN A 1 86 ? -3.332 4.685 16.260 1.00 98.38 86 GLN A N 1
ATOM 643 C CA . GLN A 1 86 ? -3.159 5.066 17.666 1.00 98.38 86 GLN A CA 1
ATOM 644 C C . GLN A 1 86 ? -4.283 5.964 18.185 1.00 98.38 86 GLN A C 1
ATOM 646 O O . GLN A 1 86 ? -4.687 5.837 19.339 1.00 98.38 86 GLN A O 1
ATOM 651 N N . CYS A 1 87 ? -4.757 6.904 17.367 1.00 98.25 87 CYS A N 1
ATOM 652 C CA . CYS A 1 87 ? -5.646 7.970 17.824 1.00 98.25 87 CYS A CA 1
ATOM 653 C C . CYS A 1 87 ? -7.106 7.743 17.436 1.00 98.25 87 CYS A C 1
ATOM 655 O O . CYS A 1 87 ? -7.988 8.139 18.194 1.00 98.25 87 CYS A O 1
ATOM 657 N N . LEU A 1 88 ? -7.374 7.140 16.274 1.00 97.81 88 LEU A N 1
ATOM 658 C CA . LEU A 1 88 ? -8.744 6.968 15.779 1.00 97.81 88 LEU A CA 1
ATOM 659 C C . LEU A 1 88 ? -9.286 5.566 16.043 1.00 97.81 88 LEU A C 1
ATOM 661 O O . LEU A 1 88 ? -10.461 5.429 16.371 1.00 97.81 88 LEU A O 1
ATOM 665 N N . ARG A 1 89 ? -8.438 4.543 15.906 1.00 97.88 89 ARG A N 1
ATOM 666 C CA . ARG A 1 89 ? -8.788 3.123 16.039 1.00 97.88 89 ARG A CA 1
ATOM 667 C C . ARG A 1 89 ? -7.824 2.338 16.946 1.00 97.88 89 ARG A C 1
ATOM 669 O O . ARG A 1 89 ? -7.306 1.304 16.522 1.00 97.88 89 ARG A O 1
ATOM 676 N N . PRO A 1 90 ? -7.585 2.790 18.196 1.00 97.81 90 PRO A N 1
ATOM 677 C CA . PRO A 1 90 ? -6.707 2.087 19.141 1.00 97.81 90 PRO A CA 1
ATOM 678 C C . PRO A 1 90 ? -7.227 0.702 19.554 1.00 97.81 90 PRO A C 1
ATOM 680 O O . PRO A 1 90 ? -6.498 -0.060 20.183 1.00 97.81 90 PRO A O 1
ATOM 683 N N . ASP A 1 91 ? -8.487 0.397 19.241 1.00 98.31 91 ASP A N 1
ATOM 684 C CA . ASP A 1 91 ? -9.164 -0.872 19.494 1.00 98.31 91 ASP A CA 1
ATOM 685 C C . ASP A 1 91 ? -8.802 -1.984 18.498 1.00 98.31 91 ASP A C 1
ATOM 687 O O . ASP A 1 91 ? -9.016 -3.152 18.816 1.00 98.31 91 ASP A O 1
ATOM 691 N N . MET A 1 92 ? -8.282 -1.643 17.313 1.00 98.50 92 MET A N 1
ATOM 692 C CA . MET A 1 92 ? -8.010 -2.621 16.255 1.00 98.50 92 MET A CA 1
ATOM 693 C C . MET A 1 92 ? -6.706 -3.383 16.498 1.00 98.50 92 MET A C 1
ATOM 695 O O . MET A 1 92 ? -5.662 -2.788 16.779 1.00 98.50 92 MET A O 1
ATOM 699 N N . ASP A 1 93 ? -6.743 -4.694 16.275 1.00 98.56 93 ASP A N 1
ATOM 700 C CA . ASP A 1 93 ? -5.556 -5.540 16.195 1.00 98.56 93 ASP A CA 1
ATOM 701 C C . ASP A 1 93 ? -4.892 -5.370 14.822 1.00 98.56 93 ASP A C 1
ATOM 703 O O . ASP A 1 93 ? -5.163 -6.095 13.858 1.00 98.56 93 ASP A O 1
ATOM 707 N N . VAL A 1 94 ? -4.047 -4.344 14.727 1.00 98.69 94 VAL A N 1
ATOM 708 C CA . VAL A 1 94 ? -3.207 -4.067 13.564 1.00 98.69 94 VAL A CA 1
ATOM 709 C C . VAL A 1 94 ? -1.853 -3.511 14.004 1.00 98.69 94 VAL A C 1
ATOM 711 O O . VAL A 1 94 ? -1.746 -2.702 14.928 1.00 98.69 94 VAL A O 1
ATOM 714 N N . HIS A 1 95 ? -0.803 -3.933 13.314 1.00 98.50 95 HIS A N 1
ATOM 715 C CA . HIS A 1 95 ? 0.582 -3.553 13.534 1.00 98.50 95 HIS A CA 1
ATOM 716 C C . HIS A 1 95 ? 1.214 -3.143 12.210 1.00 98.50 95 HIS A C 1
ATOM 718 O O . HIS A 1 95 ? 0.978 -3.774 11.179 1.00 98.50 95 HIS A O 1
ATOM 724 N N . LEU A 1 96 ? 2.011 -2.077 12.254 1.00 98.69 96 LEU A N 1
ATOM 725 C CA . LEU A 1 96 ? 2.637 -1.468 11.087 1.00 98.69 96 LEU A CA 1
ATOM 726 C C . LEU A 1 96 ? 4.154 -1.493 11.268 1.00 98.69 96 LEU A C 1
ATOM 728 O O . LEU A 1 96 ? 4.664 -1.120 12.325 1.00 98.69 96 LEU A O 1
ATOM 732 N N . ILE A 1 97 ? 4.880 -1.908 10.235 1.00 98.19 97 ILE A N 1
ATOM 733 C CA . ILE A 1 97 ? 6.343 -1.832 10.187 1.00 98.19 97 ILE A CA 1
ATOM 734 C C . ILE A 1 97 ? 6.742 -1.240 8.837 1.00 98.19 97 ILE A C 1
ATOM 736 O O . ILE A 1 97 ? 6.338 -1.732 7.785 1.00 98.19 97 ILE A O 1
ATOM 740 N N . SER A 1 98 ? 7.561 -0.186 8.842 1.00 97.56 98 SER A N 1
ATOM 741 C CA . SER A 1 98 ? 8.166 0.296 7.596 1.00 97.56 98 SER A CA 1
ATOM 742 C C . SER A 1 98 ? 9.221 -0.703 7.119 1.00 97.56 98 SER A C 1
ATOM 744 O O . SER A 1 98 ? 10.216 -0.935 7.801 1.00 97.56 98 SER A O 1
ATOM 746 N N . GLY A 1 99 ? 9.010 -1.270 5.933 1.00 96.62 99 GLY A N 1
ATOM 747 C CA . GLY A 1 99 ? 9.962 -2.127 5.223 1.00 96.62 99 GLY A CA 1
ATOM 748 C C . GLY A 1 99 ? 10.682 -1.410 4.077 1.00 96.62 99 GLY A C 1
ATOM 749 O O . GLY A 1 99 ? 11.371 -2.061 3.294 1.00 96.62 99 GLY A O 1
ATOM 750 N N . THR A 1 100 ? 10.507 -0.088 3.950 1.00 97.19 100 THR A N 1
ATOM 751 C CA . THR A 1 100 ? 10.956 0.712 2.793 1.00 97.19 100 THR A CA 1
ATOM 752 C C . THR A 1 100 ? 12.424 0.471 2.446 1.00 97.19 100 THR A C 1
ATOM 754 O O . THR A 1 100 ? 12.711 0.109 1.305 1.00 97.19 100 THR A O 1
ATOM 757 N N . ASP A 1 101 ? 13.314 0.588 3.436 1.00 96.44 101 ASP A N 1
ATOM 758 C CA . ASP A 1 101 ? 14.767 0.435 3.270 1.00 96.44 101 ASP A CA 1
ATOM 759 C C . ASP A 1 101 ? 15.248 -1.014 3.425 1.00 96.44 101 ASP A C 1
ATOM 761 O O . ASP A 1 101 ? 16.403 -1.330 3.152 1.00 96.44 101 ASP A O 1
ATOM 765 N N . SER A 1 102 ? 14.378 -1.914 3.889 1.00 96.12 102 SER A N 1
ATOM 766 C CA . SER A 1 102 ? 14.727 -3.326 4.070 1.00 96.12 102 SER A CA 1
ATOM 767 C C . SER A 1 102 ? 14.636 -4.114 2.766 1.00 96.12 102 SER A C 1
ATOM 769 O O . SER A 1 102 ? 15.279 -5.156 2.640 1.00 96.12 102 SER A O 1
ATOM 771 N N . TRP A 1 103 ? 13.812 -3.666 1.814 1.00 95.00 103 TRP A N 1
ATOM 772 C CA . TRP A 1 103 ? 13.525 -4.393 0.578 1.00 95.00 103 TRP A CA 1
ATOM 773 C C . TRP A 1 103 ? 13.937 -3.582 -0.650 1.00 95.00 103 TRP A C 1
ATOM 775 O O . TRP A 1 103 ? 13.417 -2.492 -0.898 1.00 95.00 103 TRP A O 1
ATOM 785 N N . ALA A 1 104 ? 14.799 -4.171 -1.477 1.00 97.25 104 ALA A N 1
ATOM 786 C CA . ALA A 1 104 ? 14.968 -3.737 -2.857 1.00 97.25 104 ALA A CA 1
ATOM 787 C C . ALA A 1 104 ? 13.785 -4.226 -3.705 1.00 97.25 104 ALA A C 1
ATOM 789 O O . ALA A 1 104 ? 13.237 -5.304 -3.462 1.00 97.25 104 ALA A O 1
ATOM 790 N N . GLN A 1 105 ? 13.395 -3.451 -4.715 1.00 96.50 105 GLN A N 1
ATOM 791 C CA . GLN A 1 105 ? 12.299 -3.814 -5.605 1.00 96.50 105 GLN A CA 1
ATOM 792 C C . GLN A 1 105 ? 12.619 -3.418 -7.042 1.00 96.50 105 GLN A C 1
ATOM 794 O O . GLN A 1 105 ? 13.023 -2.294 -7.324 1.00 96.50 105 GLN A O 1
ATOM 799 N N . PHE A 1 106 ? 12.389 -4.349 -7.965 1.00 97.62 106 PHE A N 1
ATOM 800 C CA . PHE A 1 106 ? 12.656 -4.157 -9.385 1.00 97.62 106 PHE A CA 1
ATOM 801 C C . PHE A 1 106 ? 11.409 -4.473 -10.200 1.00 97.62 106 PHE A C 1
ATOM 803 O O . PHE A 1 106 ? 10.783 -5.519 -10.025 1.00 97.62 106 PHE A O 1
ATOM 810 N N . ALA A 1 107 ? 11.064 -3.583 -11.126 1.00 97.44 107 ALA A N 1
ATOM 811 C CA . ALA A 1 107 ? 10.031 -3.833 -12.117 1.00 97.44 107 ALA A CA 1
ATOM 812 C C . ALA A 1 107 ? 10.673 -4.428 -13.377 1.00 97.44 107 ALA A C 1
ATOM 814 O O . ALA A 1 107 ? 11.405 -3.738 -14.089 1.00 97.44 107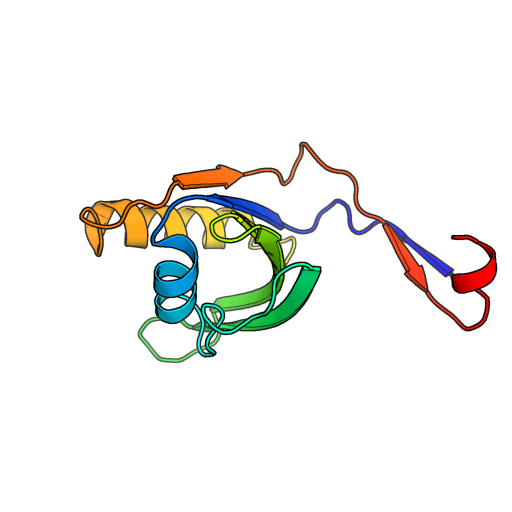 ALA A O 1
ATOM 815 N N . VAL A 1 108 ? 10.391 -5.704 -13.661 1.00 98.00 108 VAL A N 1
ATOM 816 C CA . VAL A 1 108 ? 10.815 -6.392 -14.892 1.00 98.00 108 VAL A CA 1
ATOM 817 C C . VAL A 1 108 ? 9.636 -6.429 -15.862 1.00 98.00 108 VAL A C 1
ATOM 819 O O . VAL A 1 108 ? 8.663 -7.147 -15.641 1.00 98.00 108 VAL A O 1
ATOM 822 N N . ALA A 1 109 ? 9.704 -5.641 -16.937 1.00 98.00 109 ALA A N 1
ATOM 823 C CA . ALA A 1 109 ? 8.564 -5.392 -17.818 1.00 98.00 109 ALA A CA 1
ATOM 824 C C . ALA A 1 109 ? 8.882 -5.570 -19.314 1.00 98.00 109 ALA A C 1
ATOM 826 O O . ALA A 1 109 ? 10.024 -5.467 -19.776 1.00 98.00 109 ALA A O 1
ATOM 827 N N . GLY A 1 110 ? 7.835 -5.834 -20.097 1.00 98.06 110 GLY A N 1
ATOM 828 C CA . GLY A 1 110 ? 7.889 -6.011 -21.549 1.00 98.06 110 GLY A CA 1
ATOM 829 C C . GLY A 1 110 ? 7.628 -7.453 -22.006 1.00 98.06 110 GLY A C 1
ATOM 830 O O . GLY A 1 110 ? 7.529 -8.360 -21.180 1.00 98.06 110 GLY A O 1
ATOM 831 N N . PRO A 1 111 ? 7.541 -7.692 -23.327 1.00 97.81 111 PRO A N 1
ATOM 832 C CA . PRO A 1 111 ? 7.061 -8.962 -23.890 1.00 97.81 111 PRO A CA 1
ATOM 833 C C . PRO A 1 111 ? 7.904 -10.182 -23.489 1.00 97.81 111 PRO A C 1
ATOM 835 O O . PRO A 1 111 ? 7.375 -11.281 -23.368 1.00 97.81 111 PRO A O 1
ATOM 838 N N . ASN A 1 112 ? 9.195 -9.981 -23.207 1.00 97.50 112 ASN A N 1
ATOM 839 C CA . ASN A 1 112 ? 10.118 -11.053 -22.820 1.00 97.50 112 ASN A CA 1
ATOM 840 C C . ASN A 1 112 ? 10.308 -11.181 -21.297 1.00 97.50 112 ASN A C 1
ATOM 842 O O . ASN A 1 112 ? 11.160 -11.951 -20.872 1.00 97.50 112 ASN A O 1
ATOM 846 N N . ALA A 1 113 ? 9.561 -10.440 -20.465 1.00 98.31 113 ALA A N 1
ATOM 847 C CA . ALA A 1 113 ? 9.733 -10.472 -19.007 1.00 98.31 113 ALA A CA 1
ATOM 848 C C . ALA A 1 113 ? 9.511 -11.877 -18.421 1.00 98.31 113 ALA A C 1
ATOM 850 O O . ALA A 1 113 ? 10.272 -12.312 -17.566 1.00 98.31 113 ALA A O 1
ATOM 851 N N . ARG A 1 114 ? 8.530 -12.626 -18.945 1.00 97.19 114 ARG A N 1
ATOM 852 C CA . ARG A 1 114 ? 8.250 -14.006 -18.515 1.00 97.19 114 ARG A CA 1
ATOM 853 C C . ARG A 1 114 ? 9.400 -14.978 -18.786 1.00 97.19 114 ARG A C 1
ATOM 855 O O . ARG A 1 114 ? 9.490 -15.970 -18.092 1.00 97.19 114 ARG A O 1
ATOM 862 N N . ALA A 1 115 ? 10.242 -14.723 -19.785 1.00 97.69 115 ALA A N 1
ATOM 863 C CA . ALA A 1 115 ? 11.392 -15.582 -20.064 1.00 97.69 115 ALA A CA 1
ATOM 864 C C . ALA A 1 115 ? 12.580 -15.310 -19.122 1.00 97.69 115 ALA A C 1
ATOM 866 O O . ALA A 1 115 ? 13.533 -16.080 -19.113 1.00 97.69 115 ALA A O 1
ATOM 867 N N . VAL A 1 116 ? 12.546 -14.195 -18.381 1.00 96.88 116 VAL A N 1
ATOM 868 C CA . VAL A 1 116 ? 13.577 -13.809 -17.405 1.00 96.88 116 VAL A CA 1
ATOM 869 C C . VAL A 1 116 ? 13.252 -14.326 -15.995 1.00 96.88 116 VAL A C 1
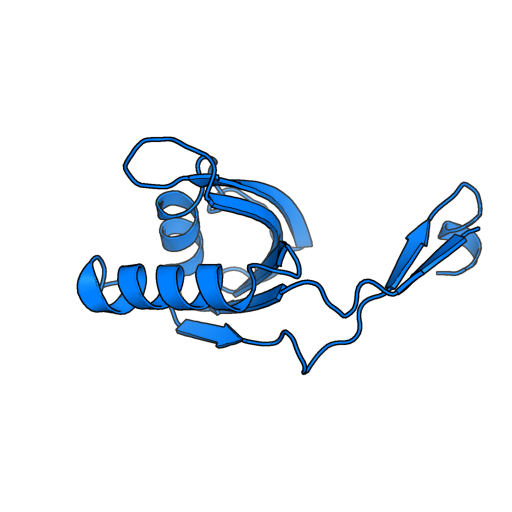ATOM 871 O O . VAL A 1 116 ? 14.177 -14.503 -15.208 1.00 96.88 116 VAL A O 1
ATOM 874 N N . LEU A 1 117 ? 11.968 -14.547 -15.684 1.00 93.75 117 LEU A N 1
ATOM 875 C CA . LEU A 1 117 ? 11.459 -15.044 -14.395 1.00 93.75 117 LEU A CA 1
ATOM 876 C C . LEU A 1 117 ? 11.304 -16.567 -14.403 1.00 93.75 117 LEU A C 1
ATOM 878 O O . LEU A 1 117 ? 11.628 -17.180 -13.366 1.00 93.75 117 LEU A O 1
#

Foldseek 3Di:
DDKDWPLLWWKKKKFFQCRQVLCVVQWPDGRLPPDAQDKDKTFGADPVRHTPWIFIKHHNDNGIIMTTTGNVCNVVVQVVSVCCCVPVNVPGTMDMDTCSNVDTDMDQDDPCSVVVD

Mean predicted aligned error: 2.31 Å

Radius of gyration: 14.8 Å; Cα contacts (8 Å, |Δi|>4): 223; chains: 1; bounding box: 27×32×43 Å

Solvent-accessible surface area (backbone atoms only — not comparable to full-atom values): 6428 Å² total; per-residue (Å²): 102,49,77,42,85,49,34,64,34,16,29,36,41,35,33,29,88,36,31,36,63,52,40,39,70,56,26,82,49,81,45,60,83,56,55,67,82,39,70,45,77,44,44,26,52,45,96,86,69,46,82,68,49,42,37,44,37,33,24,76,39,99,39,31,35,42,37,37,33,47,52,92,40,30,66,58,53,53,52,49,53,50,46,42,42,63,74,75,39,65,84,56,51,60,48,80,42,83,39,27,92,79,44,83,40,70,50,68,40,60,95,51,29,76,81,77,108